Protein AF-A0A5K1A726-F1 (afdb_monomer_lite)

Organism: NCBI:txid210225

Sequence (145 aa):
EDSFLSSWQHMLVKHDLVQNEWLTDLFNEREKWALAYGRDKFCADIITTQRSESFISVLKRYLNSQLDLLRFLEHYERLVEDQRFAELDEDCKANEPSMLYTHLLREAAKVYTPNVFEIVRKEAMMVLDCDVDRLSEDGSITEYE

Secondary structure (DSSP, 8-state):
-HHHHHHHHHHHHHTT-TT-HHHHHHHHTHHHH-GGG-TTS--TT--HHHHHHHHHHHHHTT--TTS-HHHHHHHHHHHHHHHHHHHHHHHHHHT-HHHHHHHHHHHHHHHS-HHHHHHHHHHHHHHHT----EEEEETTEEEE-

Foldseek 3Di:
DVVVVVVLVVVCVVVVVVPPPVVVVVVVCCCVPPVVNCPVPDPVPPDVVVVVVVVVVVLVVLDDPPDDPVVSVVVVVVVVVVVVVVVVVVVCVVVPLVVVLVVVLVVCVVVDDPVVSVVSNVVSVVVVVDDWDFPDDDDPDTDTD

Radius of gyration: 26.57 Å; chains: 1; bounding box: 58×47×68 Å

Structure (mmCIF, N/CA/C/O backbone):
data_AF-A0A5K1A726-F1
#
_entry.id   AF-A0A5K1A726-F1
#
loop_
_atom_site.group_PDB
_atom_site.id
_atom_site.type_symbol
_atom_site.label_atom_id
_atom_site.label_alt_id
_atom_site.label_comp_id
_atom_site.label_asym_id
_atom_site.label_entity_id
_atom_site.label_seq_id
_atom_site.pdbx_PDB_ins_code
_atom_site.Cartn_x
_atom_site.Cartn_y
_atom_site.Cartn_z
_atom_site.occupancy
_atom_site.B_iso_or_equiv
_atom_site.auth_seq_id
_atom_site.auth_comp_id
_atom_site.auth_asym_id
_atom_site.auth_atom_id
_atom_site.pdbx_PDB_model_num
ATOM 1 N N . GLU A 1 1 ? -23.248 -10.376 -5.968 1.00 81.56 1 GLU A N 1
ATOM 2 C CA . GLU A 1 1 ? -23.864 -9.453 -4.995 1.00 81.56 1 GLU A CA 1
ATOM 3 C C . GLU A 1 1 ? -25.124 -10.039 -4.351 1.00 81.56 1 GLU A C 1
ATOM 5 O O . GLU A 1 1 ? -25.181 -10.143 -3.132 1.00 81.56 1 GLU A O 1
ATOM 10 N N . ASP A 1 2 ? -26.064 -10.553 -5.148 1.00 86.69 2 ASP A N 1
ATOM 11 C CA . ASP A 1 2 ? -27.369 -11.069 -4.683 1.00 86.69 2 ASP A CA 1
ATOM 12 C C . ASP A 1 2 ? -27.305 -12.147 -3.588 1.00 86.69 2 ASP A C 1
ATOM 14 O O . ASP A 1 2 ? -28.082 -12.131 -2.631 1.00 86.69 2 ASP A O 1
ATOM 18 N N . SER A 1 3 ? -26.347 -13.075 -3.688 1.00 90.19 3 SER A N 1
ATOM 19 C CA . SER A 1 3 ? -26.130 -14.112 -2.666 1.00 90.19 3 SER A CA 1
ATOM 20 C C . SER A 1 3 ? -25.692 -13.526 -1.315 1.00 90.19 3 SER A C 1
ATOM 22 O O . SER A 1 3 ? -26.127 -14.007 -0.265 1.00 90.19 3 SER A O 1
ATOM 24 N N . PHE A 1 4 ? -24.883 -12.459 -1.324 1.00 90.94 4 PHE A N 1
ATOM 25 C CA . PHE A 1 4 ? -24.490 -11.744 -0.108 1.00 90.94 4 PHE A CA 1
ATOM 26 C C . PHE A 1 4 ? -25.683 -11.004 0.500 1.00 90.94 4 PHE A C 1
ATOM 28 O O . PHE A 1 4 ? -25.936 -11.168 1.689 1.00 90.94 4 PHE A O 1
ATOM 35 N N . LEU A 1 5 ? -26.451 -10.267 -0.310 1.00 93.88 5 LEU A N 1
ATOM 36 C CA . LEU A 1 5 ? -27.646 -9.543 0.144 1.00 93.88 5 LEU A CA 1
ATOM 37 C C . LEU A 1 5 ? -28.666 -10.482 0.798 1.00 93.88 5 LEU A C 1
ATOM 39 O O . LEU A 1 5 ? -29.152 -10.217 1.896 1.00 93.88 5 LEU A O 1
ATOM 43 N N . SER A 1 6 ? -28.921 -11.624 0.160 1.00 93.62 6 SER A N 1
ATOM 44 C CA . SER A 1 6 ? -29.833 -12.646 0.679 1.00 93.62 6 SER A CA 1
ATOM 45 C C . SER A 1 6 ? -29.342 -13.232 2.009 1.00 93.62 6 SER A C 1
ATOM 47 O O . SER A 1 6 ? -30.123 -13.412 2.942 1.00 93.62 6 SER A O 1
ATOM 49 N N . SER A 1 7 ? -28.035 -13.492 2.121 1.00 93.69 7 SER A N 1
ATOM 50 C CA . SER A 1 7 ? -27.427 -14.034 3.345 1.00 93.69 7 SER A CA 1
ATOM 51 C C . SER A 1 7 ? -27.410 -13.011 4.486 1.00 93.69 7 SER A C 1
ATOM 53 O O . SER A 1 7 ? -27.660 -13.373 5.636 1.00 93.69 7 SER A O 1
ATOM 55 N N . TRP A 1 8 ? -27.158 -11.736 4.172 1.00 94.38 8 TRP A N 1
ATOM 56 C CA . TRP A 1 8 ? -27.204 -10.620 5.118 1.00 94.38 8 TRP A CA 1
ATOM 57 C C . TRP A 1 8 ? -28.611 -10.442 5.689 1.00 94.38 8 TRP A C 1
ATOM 59 O O . TRP A 1 8 ? -28.787 -10.444 6.906 1.00 94.38 8 TRP A O 1
ATOM 69 N N . GLN A 1 9 ? -29.627 -10.406 4.821 1.00 94.12 9 GLN A N 1
ATOM 70 C CA . GLN A 1 9 ? -31.023 -10.298 5.241 1.00 94.12 9 GLN A CA 1
ATOM 71 C C . GLN A 1 9 ? -31.446 -11.483 6.117 1.00 94.12 9 GLN A C 1
ATOM 73 O O . GLN A 1 9 ? -32.087 -11.301 7.152 1.00 94.12 9 GLN A O 1
ATOM 78 N N . HIS A 1 10 ? -31.057 -12.703 5.737 1.00 96.12 10 HIS A N 1
ATOM 79 C CA . HIS A 1 10 ? -31.340 -13.896 6.530 1.00 96.12 10 HIS A CA 1
ATOM 80 C C . HIS A 1 10 ? -30.685 -13.837 7.921 1.00 96.12 10 HIS A C 1
ATOM 82 O O . HIS A 1 10 ? -31.313 -14.211 8.909 1.00 96.12 10 HIS A O 1
ATOM 88 N N . MET A 1 11 ? -29.444 -13.348 8.019 1.00 96.38 11 MET A N 1
ATOM 89 C CA . MET A 1 11 ? -28.749 -13.151 9.296 1.00 96.38 11 MET A CA 1
ATOM 90 C C . MET A 1 11 ? -29.476 -12.135 10.187 1.00 96.38 11 MET A C 1
ATOM 92 O O . MET A 1 11 ? -29.703 -12.430 11.361 1.00 96.38 11 MET A O 1
ATOM 96 N N . LEU A 1 12 ? -29.920 -11.006 9.624 1.00 96.00 12 LEU A N 1
ATOM 97 C CA . LEU A 1 12 ? -30.668 -9.993 10.371 1.00 96.00 12 LEU A CA 1
ATOM 98 C C . LEU A 1 12 ? -31.978 -10.547 10.938 1.00 96.00 12 LEU A C 1
ATOM 100 O O . LEU A 1 12 ? -32.271 -10.342 12.112 1.00 96.00 12 LEU A O 1
ATOM 104 N N . VAL A 1 13 ? -32.745 -11.285 10.131 1.00 96.00 13 VAL A N 1
ATOM 105 C CA . VAL A 1 13 ? -34.022 -11.878 10.562 1.00 96.00 13 VAL A CA 1
ATOM 106 C C . VAL A 1 13 ? -33.804 -12.981 11.598 1.00 96.00 13 VAL A C 1
ATOM 108 O O . VAL A 1 13 ? -34.500 -13.023 12.607 1.00 96.00 13 VAL A O 1
ATOM 111 N N . LYS A 1 14 ? -32.821 -13.864 11.386 1.00 96.12 14 LYS A N 1
ATOM 112 C CA . LYS A 1 14 ? -32.537 -14.991 12.288 1.00 96.12 14 LYS A CA 1
ATOM 113 C C . LYS A 1 14 ? -32.177 -14.539 13.706 1.00 96.12 14 LYS A C 1
ATOM 115 O O . LYS A 1 14 ? -32.459 -15.260 14.660 1.00 96.12 14 LYS A O 1
ATOM 120 N N . HIS A 1 15 ? -31.522 -13.390 13.826 1.00 94.94 15 HIS A N 1
ATOM 121 C CA . HIS A 1 15 ? -31.026 -12.866 15.096 1.00 94.94 15 HIS A CA 1
ATOM 122 C C . HIS A 1 15 ? -31.827 -11.666 15.623 1.00 94.94 15 HIS A C 1
ATOM 124 O O . HIS A 1 15 ? -31.416 -11.079 16.618 1.00 94.94 15 HIS A O 1
ATOM 130 N N . ASP A 1 16 ? -32.951 -11.321 14.985 1.00 93.00 16 ASP A N 1
ATOM 131 C CA . ASP A 1 16 ? -33.795 -10.166 15.333 1.00 93.00 16 ASP A CA 1
ATOM 132 C C . ASP A 1 16 ? -33.024 -8.828 15.368 1.00 93.00 16 ASP A C 1
ATOM 134 O O . ASP A 1 16 ? -33.198 -7.971 16.228 1.00 93.00 16 ASP A O 1
ATOM 138 N N . LEU A 1 17 ? -32.115 -8.656 14.406 1.00 94.75 17 LEU A N 1
ATOM 139 C CA . LEU A 1 17 ? -31.205 -7.512 14.296 1.00 94.75 17 LEU A CA 1
ATOM 140 C C . LEU A 1 17 ? -31.673 -6.468 13.274 1.00 94.75 17 LEU A C 1
ATOM 142 O O . LEU A 1 17 ? -30.935 -5.542 12.951 1.00 94.75 17 LEU A O 1
ATOM 146 N N . VAL A 1 18 ? -32.890 -6.608 12.745 1.00 91.50 18 VAL A N 1
ATOM 147 C CA . VAL A 1 18 ? -33.410 -5.792 11.634 1.00 91.50 18 VAL A CA 1
ATOM 148 C C . VAL A 1 18 ? -33.431 -4.291 11.961 1.00 91.50 18 VAL A C 1
ATOM 150 O O . VAL A 1 18 ? -33.252 -3.477 11.063 1.00 91.50 18 VAL A O 1
ATOM 153 N N . GLN A 1 19 ? -33.615 -3.919 13.231 1.00 91.56 19 GLN A N 1
ATOM 154 C CA . GLN A 1 19 ? -33.637 -2.520 13.689 1.00 91.56 19 GLN A CA 1
ATOM 155 C C . GLN A 1 19 ? -32.323 -2.063 14.338 1.00 91.56 19 GLN A C 1
ATOM 157 O O . GLN A 1 19 ? -32.281 -1.037 15.014 1.00 91.56 19 GLN A O 1
ATOM 162 N N . ASN A 1 20 ? -31.241 -2.824 14.178 1.00 94.56 20 ASN A N 1
ATOM 163 C CA . ASN A 1 20 ? -29.953 -2.443 14.731 1.00 94.56 20 ASN A CA 1
ATOM 164 C C . ASN A 1 20 ? -29.328 -1.316 13.887 1.00 94.56 20 ASN A C 1
ATOM 166 O O . ASN A 1 20 ? -28.943 -1.519 12.732 1.00 94.56 20 ASN A O 1
ATOM 170 N N . GLU A 1 21 ? -29.229 -0.129 14.481 1.00 94.00 21 GLU A N 1
ATOM 171 C CA . GLU A 1 21 ? -28.691 1.075 13.836 1.00 94.00 21 GLU A CA 1
ATOM 172 C C . GLU A 1 21 ? -27.232 0.881 13.399 1.00 94.00 21 GLU A C 1
ATOM 174 O O . GLU A 1 21 ? -26.891 1.137 12.249 1.00 94.00 21 GLU A O 1
ATOM 179 N N . TRP A 1 22 ? -26.399 0.275 14.252 1.00 94.88 22 TRP A N 1
ATOM 180 C CA . TRP A 1 22 ? -24.994 0.003 13.934 1.00 94.88 22 TRP A CA 1
ATOM 181 C C . TRP A 1 22 ? -24.824 -0.929 12.724 1.00 94.88 22 TRP A C 1
ATOM 183 O O . TRP A 1 22 ? -23.974 -0.691 11.869 1.00 94.88 22 TRP A O 1
ATOM 193 N N . LEU A 1 23 ? -25.640 -1.982 12.613 1.00 93.00 23 LEU A N 1
ATOM 194 C CA . LEU A 1 23 ? -25.613 -2.878 11.450 1.00 93.00 23 LEU A CA 1
ATOM 195 C C . LEU A 1 23 ? -26.136 -2.202 10.185 1.00 93.00 23 LEU A C 1
ATOM 197 O O . LEU A 1 23 ? -25.682 -2.533 9.090 1.00 93.00 23 LEU A O 1
ATOM 201 N N . THR A 1 24 ? -27.064 -1.260 10.332 1.00 93.56 24 THR A N 1
ATOM 202 C CA . THR A 1 24 ? -27.562 -0.447 9.221 1.00 93.56 24 THR A CA 1
ATOM 203 C C . THR A 1 24 ? -26.451 0.460 8.693 1.00 93.56 24 THR A C 1
ATOM 205 O O . THR A 1 24 ? -26.171 0.444 7.494 1.00 93.56 24 THR A O 1
ATOM 208 N N . ASP A 1 25 ? -25.742 1.156 9.580 1.00 94.00 25 ASP A N 1
ATOM 209 C CA . ASP A 1 25 ? -24.593 1.994 9.223 1.00 94.00 25 ASP A CA 1
ATOM 210 C C . ASP A 1 25 ? -23.454 1.178 8.608 1.00 94.00 25 ASP A C 1
ATOM 212 O O . ASP A 1 25 ? -22.903 1.544 7.567 1.00 94.00 25 ASP A O 1
ATOM 216 N N . LEU A 1 26 ? -23.142 0.016 9.188 1.00 93.25 26 LEU A N 1
ATOM 217 C CA . LEU A 1 26 ? -22.146 -0.897 8.635 1.00 93.25 26 LEU A CA 1
ATOM 218 C C . LEU A 1 26 ? -22.527 -1.347 7.218 1.00 93.25 26 LEU A C 1
ATOM 220 O O . LEU A 1 26 ? -21.675 -1.411 6.331 1.00 93.25 26 LEU A O 1
ATOM 224 N N . PHE A 1 27 ? -23.805 -1.643 6.985 1.00 93.00 27 PHE A N 1
ATOM 225 C CA . PHE A 1 27 ? -24.300 -2.042 5.672 1.00 93.00 27 PHE A CA 1
ATOM 226 C C . PHE A 1 27 ? -24.292 -0.893 4.650 1.00 93.00 27 PHE A C 1
ATOM 228 O O . PHE A 1 27 ? -24.059 -1.132 3.460 1.00 93.00 27 PHE A O 1
ATOM 235 N N . ASN A 1 28 ? -24.489 0.355 5.079 1.00 93.44 28 ASN A N 1
ATOM 236 C CA . ASN A 1 28 ? -24.346 1.521 4.202 1.00 93.44 28 ASN A CA 1
ATOM 237 C C . ASN A 1 28 ? -22.927 1.612 3.620 1.00 93.44 28 ASN A C 1
ATOM 239 O O . ASN A 1 28 ? -22.761 1.946 2.451 1.00 93.44 28 ASN A O 1
ATOM 243 N N . GLU A 1 29 ? -21.924 1.195 4.392 1.00 91.81 29 GLU A N 1
ATOM 244 C CA . GLU A 1 29 ? -20.510 1.195 4.006 1.00 91.81 29 GLU A CA 1
ATOM 245 C C . GLU A 1 29 ? -20.029 -0.113 3.345 1.00 91.81 29 GLU A C 1
ATOM 247 O O . GLU A 1 29 ? -18.828 -0.325 3.161 1.00 91.81 29 GLU A O 1
ATOM 252 N N . ARG A 1 30 ? -20.947 -1.013 2.961 1.00 90.81 30 ARG A N 1
ATOM 253 C CA . ARG A 1 30 ? -20.631 -2.358 2.428 1.00 90.81 30 ARG A CA 1
ATOM 254 C C . ARG A 1 30 ? -19.677 -2.371 1.236 1.00 90.81 30 ARG A C 1
ATOM 256 O O . ARG A 1 30 ? -18.888 -3.301 1.121 1.00 90.81 30 ARG A O 1
ATOM 263 N N . GLU A 1 31 ? -19.678 -1.346 0.389 1.00 86.38 31 GLU A N 1
ATOM 264 C CA . GLU A 1 31 ? -18.754 -1.254 -0.752 1.00 86.38 31 GLU A CA 1
ATOM 265 C C . GLU A 1 31 ? -17.278 -1.147 -0.333 1.00 86.38 31 GLU A C 1
ATOM 267 O O . GLU A 1 31 ? -16.385 -1.492 -1.109 1.00 86.38 31 GLU A O 1
ATOM 272 N N . LYS A 1 32 ? -17.006 -0.681 0.895 1.00 83.25 32 LYS A N 1
ATOM 273 C CA . LYS A 1 32 ? -15.646 -0.523 1.424 1.00 83.25 32 LYS A CA 1
ATOM 274 C C . LYS A 1 32 ? -15.084 -1.810 2.029 1.00 83.25 32 LYS A C 1
ATOM 276 O O . LYS A 1 32 ? -13.869 -1.986 2.023 1.00 83.25 32 LYS A O 1
ATOM 281 N N . TRP A 1 33 ? -15.928 -2.698 2.560 1.00 83.44 33 TRP A N 1
ATOM 282 C CA . TRP A 1 33 ? -15.474 -3.856 3.349 1.00 83.44 33 TRP A CA 1
ATOM 283 C C . TRP A 1 33 ? -15.998 -5.214 2.866 1.00 83.44 33 TRP A C 1
ATOM 285 O O . TRP A 1 33 ? -15.361 -6.239 3.116 1.00 83.44 33 TRP A O 1
ATOM 295 N N . ALA A 1 34 ? -17.140 -5.268 2.178 1.00 85.88 34 ALA A N 1
ATOM 296 C CA . ALA A 1 34 ? -17.726 -6.530 1.754 1.00 85.88 34 ALA A CA 1
ATOM 297 C C . ALA A 1 34 ? -17.073 -7.019 0.455 1.00 85.88 34 ALA A C 1
ATOM 299 O O . ALA A 1 34 ? -17.230 -6.428 -0.612 1.00 85.88 34 ALA A O 1
ATOM 300 N N . LEU A 1 35 ? -16.417 -8.181 0.519 1.00 81.38 35 LEU A N 1
ATOM 301 C CA . LEU A 1 35 ? -15.762 -8.821 -0.633 1.00 81.38 35 LEU A CA 1
ATOM 302 C C . LEU A 1 35 ? -16.702 -9.040 -1.831 1.00 81.38 35 LEU A C 1
ATOM 304 O O . LEU A 1 35 ? -16.255 -9.077 -2.974 1.00 81.38 35 LEU A O 1
ATOM 308 N N . ALA A 1 36 ? -18.010 -9.170 -1.583 1.00 85.62 36 ALA A N 1
ATOM 309 C CA . ALA A 1 36 ? -19.021 -9.305 -2.629 1.00 85.62 36 ALA A CA 1
ATOM 310 C C . ALA A 1 36 ? -19.081 -8.100 -3.589 1.00 85.62 36 ALA A C 1
ATOM 312 O O . ALA A 1 36 ? -19.493 -8.301 -4.729 1.00 85.62 36 ALA A O 1
ATOM 313 N N . TYR A 1 37 ? -18.641 -6.917 -3.141 1.00 83.25 37 TYR A N 1
ATOM 314 C CA . TYR A 1 37 ? -18.595 -5.653 -3.892 1.00 83.25 37 TYR A CA 1
ATOM 315 C C . TYR A 1 37 ? -17.181 -5.305 -4.393 1.00 83.25 37 TYR A C 1
ATOM 317 O O . TYR A 1 37 ? -16.993 -4.350 -5.138 1.00 83.25 37 TYR A O 1
ATOM 325 N N . GLY A 1 38 ? -16.163 -6.074 -3.993 1.00 73.75 38 GLY A N 1
ATOM 326 C CA . GLY A 1 38 ? -14.770 -5.863 -4.397 1.00 73.75 38 GLY A CA 1
ATOM 327 C C . GLY A 1 38 ? -14.353 -6.622 -5.660 1.00 73.75 38 GLY A C 1
ATOM 328 O O . GLY A 1 38 ? -13.212 -6.486 -6.083 1.00 73.75 38 GLY A O 1
ATOM 329 N N . ARG A 1 39 ? -15.241 -7.431 -6.257 1.00 70.19 39 ARG A N 1
ATOM 330 C CA . ARG A 1 39 ? -14.902 -8.345 -7.369 1.00 70.19 39 ARG A CA 1
ATOM 331 C C . ARG A 1 39 ? -14.488 -7.638 -8.659 1.00 70.19 39 ARG A C 1
ATOM 333 O O . ARG A 1 39 ? -13.755 -8.223 -9.447 1.00 70.19 39 ARG A O 1
ATOM 340 N N . ASP A 1 40 ? -14.911 -6.391 -8.828 1.00 72.69 40 ASP A N 1
ATOM 341 C CA . ASP A 1 40 ? -14.606 -5.587 -10.013 1.00 72.69 40 ASP A CA 1
ATOM 342 C C . ASP A 1 40 ? -13.319 -4.764 -9.832 1.00 72.69 40 ASP A C 1
ATOM 344 O O . ASP A 1 40 ? -12.877 -4.066 -10.744 1.00 72.69 40 ASP A O 1
ATOM 348 N N . LYS A 1 41 ? -12.694 -4.841 -8.648 1.00 69.94 41 LYS A N 1
ATOM 349 C CA . LYS A 1 41 ? -11.432 -4.173 -8.335 1.00 69.94 41 LYS A CA 1
ATOM 350 C C . LYS A 1 41 ? -10.296 -5.185 -8.422 1.00 69.94 41 LYS A C 1
ATOM 352 O O . LYS A 1 41 ? -10.249 -6.163 -7.680 1.00 69.94 41 LYS A O 1
ATOM 357 N N . PHE A 1 42 ? -9.359 -4.940 -9.333 1.00 68.50 42 PHE A N 1
ATOM 358 C CA . PHE A 1 42 ? -8.136 -5.727 -9.420 1.00 68.50 42 PHE A CA 1
ATOM 359 C C . PHE A 1 42 ? -7.249 -5.428 -8.206 1.00 68.50 42 PHE A C 1
ATOM 361 O O . PHE A 1 42 ? -6.734 -4.321 -8.066 1.00 68.50 42 PHE A O 1
ATOM 368 N N . CYS A 1 43 ? -7.080 -6.415 -7.327 1.00 63.16 43 CYS A N 1
ATOM 369 C CA . CYS A 1 43 ? -6.233 -6.298 -6.139 1.00 63.16 43 CYS A CA 1
ATOM 370 C C . CYS A 1 43 ? -4.884 -7.021 -6.279 1.00 63.16 43 CYS A C 1
ATOM 372 O O . CYS A 1 43 ? -4.173 -7.094 -5.290 1.00 63.16 43 CYS A O 1
ATOM 374 N N . ALA A 1 44 ? -4.519 -7.549 -7.457 1.00 63.12 44 ALA A N 1
ATOM 375 C CA . ALA A 1 44 ? -3.242 -8.249 -7.688 1.00 63.12 44 ALA A CA 1
ATOM 376 C C . ALA A 1 44 ? -2.901 -9.309 -6.612 1.00 63.12 44 ALA A C 1
ATOM 378 O O . ALA A 1 44 ? -1.794 -9.323 -6.083 1.00 63.12 44 ALA A O 1
ATOM 379 N N . ASP A 1 45 ? -3.877 -10.140 -6.227 1.00 57.34 45 ASP A N 1
ATOM 380 C CA . ASP A 1 45 ? -3.775 -11.119 -5.127 1.00 57.34 45 ASP A CA 1
ATOM 381 C C . ASP A 1 45 ? -3.445 -10.533 -3.736 1.00 57.34 45 ASP A C 1
ATOM 383 O O . ASP A 1 45 ? -3.226 -11.271 -2.775 1.00 57.34 45 ASP A O 1
ATOM 387 N N . ILE A 1 46 ? -3.499 -9.208 -3.570 1.00 59.56 46 ILE A N 1
ATOM 388 C CA . ILE A 1 46 ? -3.426 -8.535 -2.274 1.00 59.56 46 ILE A CA 1
ATOM 389 C C . ILE A 1 46 ? -4.771 -8.721 -1.578 1.00 59.56 46 ILE A C 1
ATOM 391 O O . ILE A 1 46 ? -5.707 -7.930 -1.716 1.00 59.56 46 ILE A O 1
ATOM 395 N N . ILE A 1 47 ? -4.873 -9.795 -0.803 1.00 61.00 47 ILE A N 1
ATOM 396 C CA . ILE A 1 47 ? -5.992 -9.993 0.111 1.00 61.00 47 ILE A CA 1
ATOM 397 C C . ILE A 1 47 ? -5.856 -8.931 1.210 1.00 61.00 47 ILE A C 1
ATOM 399 O O . ILE A 1 47 ? -4.787 -8.765 1.803 1.00 61.00 47 ILE A O 1
ATOM 403 N N . THR A 1 48 ? -6.931 -8.195 1.496 1.00 59.25 48 THR A N 1
ATOM 404 C CA . THR A 1 48 ? -6.957 -7.128 2.516 1.00 59.25 48 THR A CA 1
ATOM 405 C C . THR A 1 48 ? -6.403 -7.586 3.870 1.00 59.25 48 THR A C 1
ATOM 407 O O . THR A 1 48 ? -5.745 -6.806 4.562 1.00 59.25 48 THR A O 1
ATOM 410 N N . THR A 1 49 ? -6.580 -8.866 4.214 1.00 60.41 49 THR A N 1
ATOM 411 C CA . THR A 1 49 ? -6.014 -9.472 5.423 1.00 60.41 49 THR A CA 1
ATOM 412 C C . THR A 1 49 ? -4.495 -9.584 5.378 1.00 60.41 49 THR A C 1
ATOM 414 O O . THR A 1 49 ? -3.871 -9.204 6.358 1.00 60.41 49 THR A O 1
ATOM 417 N N . GLN A 1 50 ? -3.871 -9.975 4.263 1.00 61.12 50 GLN A N 1
ATOM 418 C CA . GLN A 1 50 ? -2.410 -10.109 4.163 1.00 61.12 50 GLN A CA 1
ATOM 419 C C . GLN A 1 50 ? -1.691 -8.769 4.370 1.00 61.12 50 GLN A C 1
ATOM 421 O O . GLN A 1 50 ? -0.657 -8.709 5.035 1.00 6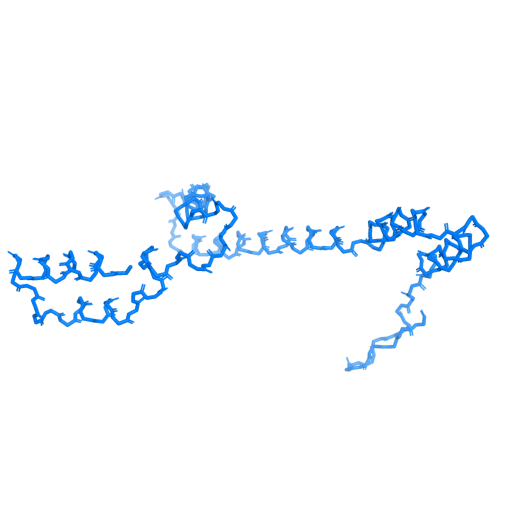1.12 50 GLN A O 1
ATOM 426 N N . ARG A 1 51 ? -2.266 -7.670 3.862 1.00 62.97 51 ARG A N 1
ATOM 427 C CA . ARG A 1 51 ? -1.734 -6.318 4.094 1.00 62.97 51 ARG A CA 1
ATOM 428 C C . ARG A 1 51 ? -1.825 -5.936 5.575 1.00 62.97 51 ARG A C 1
ATOM 430 O O . ARG A 1 51 ? -0.851 -5.442 6.139 1.00 62.97 51 ARG A O 1
ATOM 437 N N . SER A 1 52 ? -2.961 -6.222 6.216 1.00 64.62 52 SER A N 1
ATOM 438 C CA . SER A 1 52 ? -3.133 -5.984 7.654 1.00 64.62 52 SER A CA 1
ATOM 439 C C . SER A 1 52 ? -2.276 -6.915 8.518 1.00 64.62 52 SER A C 1
ATOM 441 O O . SER A 1 52 ? -1.740 -6.471 9.520 1.00 64.62 52 SER A O 1
ATOM 443 N N . GLU A 1 53 ? -2.068 -8.170 8.124 1.00 70.38 53 GLU A N 1
ATOM 444 C CA . GLU A 1 53 ? -1.247 -9.152 8.837 1.00 70.38 53 GLU A CA 1
ATOM 445 C C . GLU A 1 53 ? 0.236 -8.811 8.746 1.00 70.38 53 GLU A C 1
ATOM 447 O O . GLU A 1 53 ? 0.929 -8.859 9.760 1.00 70.38 53 GLU A O 1
ATOM 452 N N . SER A 1 54 ? 0.709 -8.400 7.565 1.00 73.06 54 SER A N 1
ATOM 453 C CA . SER A 1 54 ? 2.048 -7.836 7.376 1.00 73.06 54 SER A CA 1
ATOM 454 C C . SER A 1 54 ? 2.248 -6.635 8.296 1.00 73.06 54 SER A C 1
ATOM 456 O O . SER A 1 54 ? 3.169 -6.626 9.115 1.00 73.06 54 SER A O 1
ATOM 458 N N . PHE A 1 55 ? 1.328 -5.671 8.253 1.00 71.50 55 PHE A N 1
ATOM 459 C CA . PHE A 1 55 ? 1.403 -4.476 9.084 1.00 71.50 55 PHE A CA 1
ATOM 460 C C . PHE A 1 55 ? 1.359 -4.803 10.581 1.00 71.50 55 PHE A C 1
ATOM 462 O O . PHE A 1 55 ? 2.190 -4.325 11.342 1.00 71.50 55 PHE A O 1
ATOM 469 N N . ILE A 1 56 ? 0.454 -5.683 11.010 1.00 74.19 56 ILE A N 1
ATOM 470 C CA . ILE A 1 56 ? 0.365 -6.170 12.390 1.00 74.19 56 ILE A CA 1
ATOM 471 C C . ILE A 1 56 ? 1.651 -6.905 12.789 1.00 74.19 56 ILE A C 1
ATOM 473 O O . ILE A 1 56 ? 2.087 -6.781 13.931 1.00 74.19 56 ILE A O 1
ATOM 477 N N . SER A 1 57 ? 2.282 -7.664 11.890 1.00 79.69 57 SER A N 1
ATOM 478 C CA . SER A 1 57 ? 3.548 -8.352 12.171 1.00 79.69 57 SER A CA 1
ATOM 479 C C . SER A 1 57 ? 4.695 -7.365 12.390 1.00 79.69 57 SER A C 1
ATOM 481 O O . SER A 1 57 ? 5.483 -7.538 13.319 1.00 79.69 57 SER A O 1
ATOM 483 N N . VAL A 1 58 ? 4.733 -6.291 11.597 1.00 76.69 58 VAL A N 1
ATOM 484 C CA . VAL A 1 58 ? 5.672 -5.183 11.7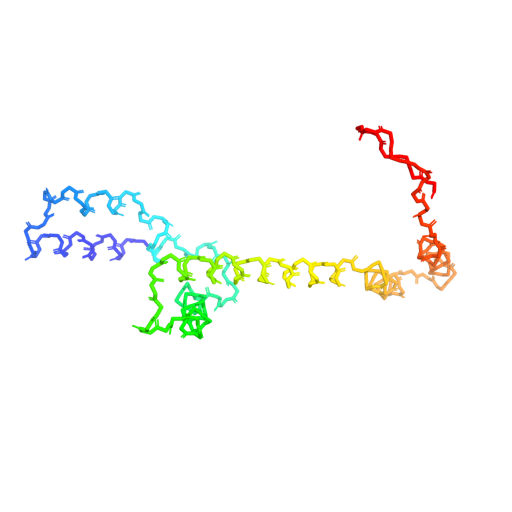51 1.00 76.69 58 VAL A CA 1
ATOM 485 C C . VAL A 1 58 ? 5.397 -4.464 13.066 1.00 76.69 58 VAL A C 1
ATOM 487 O O . VAL A 1 58 ? 6.293 -4.380 13.897 1.00 76.69 58 VAL A O 1
ATOM 490 N N . LEU A 1 59 ? 4.149 -4.069 13.321 1.00 75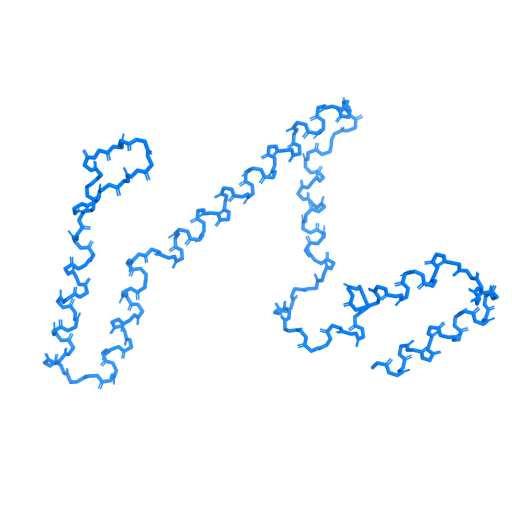.81 59 LEU A N 1
ATOM 491 C CA . LEU A 1 59 ? 3.713 -3.391 14.542 1.00 75.81 59 LEU A CA 1
ATOM 492 C C . LEU A 1 59 ? 4.060 -4.193 15.806 1.00 75.81 59 LEU A C 1
ATOM 494 O O . LEU A 1 59 ? 4.554 -3.636 16.782 1.00 75.81 59 LEU A O 1
ATOM 498 N N . LYS A 1 60 ? 3.886 -5.521 15.782 1.00 77.88 60 LYS A N 1
ATOM 499 C CA . LYS A 1 60 ? 4.260 -6.423 16.886 1.00 77.88 60 LYS A CA 1
ATOM 500 C C . LYS A 1 60 ? 5.739 -6.352 17.269 1.00 77.88 60 LYS A C 1
ATOM 502 O O . LYS A 1 60 ? 6.050 -6.627 18.421 1.00 77.88 60 LYS A O 1
ATOM 507 N N . ARG A 1 61 ? 6.644 -5.967 16.362 1.00 74.31 61 ARG A N 1
ATOM 508 C CA . ARG A 1 61 ? 8.071 -5.762 16.688 1.00 74.31 61 ARG A CA 1
ATOM 509 C C . ARG A 1 61 ? 8.305 -4.526 17.563 1.00 74.31 61 ARG A C 1
ATOM 511 O O . ARG A 1 61 ? 9.336 -4.448 18.221 1.00 74.31 61 ARG A O 1
ATOM 518 N N . TYR A 1 62 ? 7.354 -3.594 17.571 1.00 67.50 62 TYR A N 1
ATOM 519 C CA . TYR A 1 62 ? 7.408 -2.329 18.309 1.00 67.50 62 TYR A CA 1
ATOM 520 C C . TYR A 1 62 ? 6.454 -2.318 19.513 1.00 67.50 62 TYR A C 1
ATOM 522 O O . TYR A 1 62 ? 6.585 -1.482 20.404 1.00 67.50 62 TYR A O 1
ATOM 530 N N . LEU A 1 63 ? 5.524 -3.276 19.584 1.00 71.00 63 LEU A N 1
ATOM 531 C CA . LEU A 1 63 ? 4.701 -3.525 20.762 1.00 71.00 63 LEU A CA 1
ATOM 532 C C . LEU A 1 63 ? 5.538 -4.211 21.849 1.00 71.00 63 LEU A C 1
ATOM 534 O O . LEU A 1 63 ? 5.817 -5.405 21.783 1.00 71.00 63 LEU A O 1
ATOM 538 N N . ASN A 1 64 ? 5.900 -3.461 22.886 1.00 70.06 64 ASN A N 1
ATOM 539 C CA . ASN A 1 64 ? 6.472 -4.005 24.113 1.00 70.06 64 ASN A CA 1
ATOM 540 C C . ASN A 1 64 ? 5.499 -3.735 25.264 1.00 70.06 64 ASN A C 1
ATOM 542 O O . ASN A 1 64 ? 5.089 -2.600 25.484 1.00 70.06 64 ASN A O 1
ATOM 546 N N . SER A 1 65 ? 5.147 -4.778 26.019 1.00 66.75 65 SER A N 1
ATOM 547 C CA . SER A 1 65 ? 4.215 -4.701 27.151 1.00 66.75 65 SER A CA 1
ATOM 548 C C . SER A 1 65 ? 4.707 -3.830 28.315 1.00 66.75 65 SER A C 1
ATOM 550 O O . SER A 1 65 ? 3.954 -3.596 29.253 1.00 66.75 65 SER A O 1
ATOM 552 N N . GLN A 1 66 ? 5.969 -3.391 28.288 1.00 68.44 66 GLN A N 1
ATOM 553 C CA . GLN A 1 66 ? 6.552 -2.456 29.253 1.00 68.44 66 GLN A CA 1
ATOM 554 C C . GLN A 1 66 ? 6.614 -1.003 28.751 1.00 68.44 66 GLN A C 1
ATOM 556 O O . GLN A 1 66 ? 7.083 -0.134 29.486 1.00 68.44 66 GLN A O 1
ATOM 561 N N . LEU A 1 67 ? 6.187 -0.720 27.514 1.00 66.88 67 LEU A N 1
ATOM 562 C CA . LEU A 1 67 ? 6.129 0.647 26.996 1.00 66.88 67 LEU A CA 1
ATOM 563 C C . LEU A 1 67 ? 4.839 1.330 27.452 1.00 66.88 67 LEU A C 1
ATOM 565 O O . LEU A 1 67 ? 3.744 0.803 27.272 1.00 66.88 67 LEU A O 1
ATOM 569 N N . ASP A 1 68 ? 4.991 2.527 28.013 1.00 79.12 68 ASP A N 1
ATOM 570 C CA . ASP A 1 68 ? 3.879 3.452 28.210 1.00 79.12 68 ASP A CA 1
ATOM 571 C C . ASP A 1 68 ? 3.293 3.870 26.848 1.00 79.12 68 ASP A C 1
ATOM 573 O O . ASP A 1 68 ? 4.015 3.935 25.847 1.00 79.12 68 ASP A O 1
ATOM 577 N N . LEU A 1 69 ? 1.993 4.167 26.805 1.00 81.12 69 LEU A N 1
ATOM 578 C CA . LEU A 1 69 ? 1.251 4.467 25.575 1.00 81.12 69 LEU A CA 1
ATOM 579 C C . LEU A 1 69 ? 1.892 5.616 24.782 1.00 81.12 69 LEU A C 1
ATOM 581 O O . LEU A 1 69 ? 1.956 5.566 23.557 1.00 81.12 69 LEU A O 1
ATOM 585 N N . LEU A 1 70 ? 2.415 6.619 25.489 1.00 82.94 70 LEU A N 1
ATOM 586 C CA . LEU A 1 70 ? 3.145 7.745 24.904 1.00 82.94 70 LEU A CA 1
ATOM 587 C C . LEU A 1 70 ? 4.374 7.289 24.107 1.00 82.94 70 LEU A C 1
ATOM 589 O O . LEU A 1 70 ? 4.538 7.671 22.954 1.00 82.94 70 LEU A O 1
ATOM 593 N N . ARG A 1 71 ? 5.190 6.399 24.680 1.00 80.44 71 ARG A N 1
ATOM 594 C CA . ARG A 1 71 ? 6.375 5.865 23.993 1.00 80.44 71 ARG A CA 1
ATOM 595 C C . ARG A 1 71 ? 6.001 4.968 22.821 1.00 80.44 71 ARG A C 1
ATOM 597 O O . ARG A 1 71 ? 6.711 4.929 21.823 1.00 80.44 71 ARG A O 1
ATOM 604 N N . PHE A 1 72 ? 4.890 4.238 22.930 1.00 82.19 72 PHE A N 1
ATOM 605 C CA . PHE A 1 72 ? 4.363 3.479 21.799 1.00 82.19 72 PHE A CA 1
ATOM 606 C C . PHE A 1 72 ? 4.022 4.397 20.618 1.00 82.19 72 PHE A C 1
ATOM 608 O O . PHE A 1 72 ? 4.393 4.073 19.493 1.00 82.19 72 PHE A O 1
ATOM 615 N N . LEU A 1 73 ? 3.366 5.536 20.864 1.00 84.56 73 LEU A N 1
ATOM 616 C CA . LEU A 1 73 ? 3.024 6.491 19.806 1.00 84.56 73 LEU A CA 1
ATOM 617 C C . LEU A 1 73 ? 4.273 7.079 19.138 1.00 84.56 73 LEU A C 1
ATOM 619 O O . LEU A 1 73 ? 4.340 7.087 17.914 1.00 84.56 73 LEU A O 1
ATOM 623 N N . GLU A 1 74 ? 5.294 7.457 19.910 1.00 85.00 74 GLU A N 1
ATOM 624 C CA . GLU A 1 74 ? 6.578 7.927 19.361 1.00 85.00 74 GLU A CA 1
ATOM 625 C C . GLU A 1 74 ? 7.243 6.866 18.461 1.00 85.00 74 GLU A C 1
ATOM 627 O O . GLU A 1 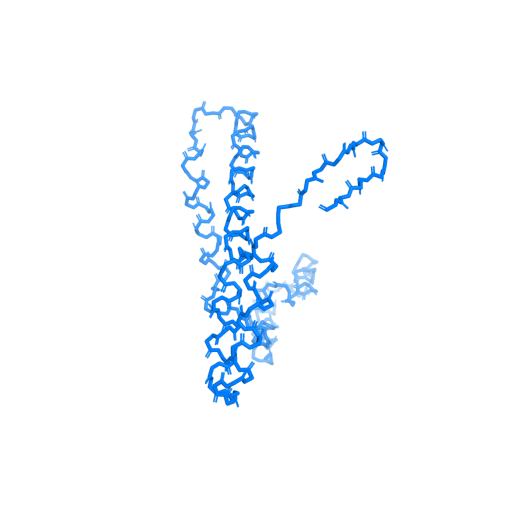74 ? 7.725 7.160 17.366 1.00 85.00 74 GLU A O 1
ATOM 632 N N . HIS A 1 75 ? 7.245 5.600 18.891 1.00 82.00 75 HIS A N 1
ATOM 633 C CA . HIS A 1 75 ? 7.775 4.497 18.085 1.00 82.00 75 HIS A CA 1
ATOM 634 C C . HIS A 1 75 ? 6.933 4.208 16.840 1.00 82.00 75 HIS A C 1
ATOM 636 O O . HIS A 1 75 ? 7.483 3.842 15.801 1.00 82.00 75 HIS A O 1
ATOM 642 N N . TYR A 1 76 ? 5.615 4.362 16.941 1.00 83.19 76 TYR A N 1
ATOM 643 C CA . TYR A 1 76 ? 4.695 4.192 15.828 1.00 83.19 76 TYR A CA 1
ATOM 644 C C . TYR A 1 76 ? 4.884 5.276 14.764 1.00 83.19 76 TYR A C 1
ATOM 646 O O . TYR A 1 76 ? 4.946 4.958 13.581 1.00 83.19 76 TYR A O 1
ATOM 654 N N . GLU A 1 77 ? 5.018 6.542 15.160 1.00 87.25 77 GLU A N 1
ATOM 655 C CA . GLU A 1 77 ? 5.280 7.636 14.219 1.00 87.25 77 GLU A CA 1
ATOM 656 C C . GLU A 1 77 ? 6.586 7.408 13.458 1.00 87.25 77 GLU A C 1
ATOM 658 O O . GLU A 1 77 ? 6.602 7.484 12.229 1.00 87.25 77 GLU A O 1
ATOM 663 N N . ARG A 1 78 ? 7.647 7.007 14.167 1.00 86.12 78 ARG A N 1
ATOM 664 C CA . ARG A 1 78 ? 8.926 6.657 13.542 1.00 86.12 78 ARG A CA 1
ATOM 665 C C . ARG A 1 78 ? 8.808 5.482 12.569 1.00 86.12 78 ARG A C 1
ATOM 667 O O . ARG A 1 78 ? 9.391 5.527 11.495 1.00 86.12 78 ARG A O 1
ATOM 674 N N . LEU A 1 79 ? 8.041 4.445 12.912 1.00 84.56 79 LEU A N 1
ATOM 675 C CA . LEU A 1 79 ? 7.769 3.328 12.000 1.00 84.56 79 LEU A CA 1
ATOM 676 C C . LEU A 1 79 ? 7.125 3.818 10.697 1.00 84.56 79 LEU A C 1
ATOM 678 O O . LEU A 1 79 ? 7.514 3.397 9.609 1.00 84.56 79 LEU A O 1
ATOM 682 N N . VAL A 1 80 ? 6.109 4.674 10.815 1.00 86.25 80 VAL A N 1
ATOM 683 C CA . VAL A 1 80 ? 5.400 5.223 9.656 1.00 86.25 80 VAL A CA 1
ATOM 684 C C . VAL A 1 80 ? 6.350 6.050 8.792 1.00 86.25 80 VAL A C 1
ATOM 686 O O . VAL A 1 80 ? 6.291 5.952 7.569 1.00 86.25 80 VAL A O 1
ATOM 689 N N . GLU A 1 81 ? 7.232 6.833 9.408 1.00 89.25 81 GLU A N 1
ATOM 690 C CA . GLU A 1 81 ? 8.260 7.599 8.703 1.00 89.25 81 GLU A CA 1
ATOM 691 C C . GLU A 1 81 ? 9.259 6.689 7.974 1.00 89.25 81 GLU A C 1
ATOM 693 O O . GLU A 1 81 ? 9.454 6.856 6.771 1.00 89.25 81 GLU A O 1
ATOM 698 N N . ASP A 1 82 ? 9.802 5.674 8.653 1.00 86.31 82 ASP A N 1
ATOM 699 C CA . ASP A 1 82 ? 10.709 4.686 8.056 1.00 86.31 82 ASP A CA 1
ATOM 700 C C . ASP A 1 82 ? 10.051 3.986 6.851 1.00 86.31 82 ASP A C 1
ATOM 702 O O . ASP A 1 82 ? 10.682 3.783 5.812 1.00 86.31 82 ASP A O 1
ATOM 706 N N . GLN A 1 83 ? 8.764 3.640 6.961 1.00 84.56 83 GLN A N 1
ATOM 707 C CA . GLN A 1 83 ? 8.024 2.980 5.887 1.00 84.56 83 GLN A CA 1
ATOM 708 C C . GLN A 1 83 ? 7.772 3.908 4.692 1.00 84.56 83 GLN A C 1
ATOM 710 O O . GLN A 1 83 ? 7.927 3.477 3.553 1.00 84.56 83 GLN A O 1
ATOM 715 N N . ARG A 1 84 ? 7.433 5.180 4.938 1.00 88.94 84 ARG A N 1
ATOM 716 C CA . ARG A 1 84 ? 7.296 6.195 3.880 1.00 88.94 84 ARG A CA 1
ATOM 717 C C . ARG A 1 84 ? 8.620 6.464 3.179 1.00 88.94 84 ARG A C 1
ATOM 719 O O . ARG A 1 84 ? 8.640 6.629 1.966 1.00 88.94 84 ARG A O 1
ATOM 726 N N . PHE A 1 85 ? 9.716 6.509 3.931 1.00 90.31 85 PHE A N 1
ATOM 727 C CA . PHE A 1 85 ? 11.045 6.690 3.361 1.00 90.31 85 PHE A CA 1
ATOM 728 C C . PHE A 1 85 ? 11.439 5.503 2.476 1.00 90.31 85 PHE A C 1
ATOM 730 O O . PHE A 1 85 ? 11.937 5.708 1.375 1.00 90.31 85 PHE A O 1
ATOM 737 N N . ALA A 1 86 ? 11.176 4.271 2.923 1.00 87.44 86 ALA A N 1
ATOM 738 C CA . ALA A 1 86 ? 11.422 3.074 2.122 1.00 87.44 86 ALA A CA 1
ATOM 739 C C . ALA A 1 86 ? 10.589 3.053 0.826 1.00 87.44 86 ALA A C 1
ATOM 741 O O . ALA A 1 86 ? 11.125 2.734 -0.228 1.00 87.44 86 ALA A O 1
ATOM 742 N N . GLU A 1 87 ? 9.309 3.435 0.890 1.00 86.50 87 GLU A N 1
ATOM 743 C CA . GLU A 1 87 ? 8.444 3.570 -0.293 1.00 86.50 87 GLU A CA 1
ATOM 744 C C . GLU A 1 87 ? 8.983 4.634 -1.263 1.00 86.50 87 GLU A C 1
ATOM 746 O O . GLU A 1 87 ? 9.108 4.371 -2.454 1.00 86.50 87 GLU A O 1
ATOM 751 N N . LEU A 1 88 ? 9.399 5.797 -0.751 1.00 88.38 88 LEU A N 1
ATOM 752 C CA . LEU A 1 88 ? 9.992 6.864 -1.562 1.00 88.38 88 LEU A CA 1
ATOM 753 C C . LEU A 1 88 ? 11.303 6.431 -2.242 1.00 88.38 88 LEU A C 1
ATOM 755 O O . LEU A 1 88 ? 11.551 6.784 -3.393 1.00 88.38 88 LEU A O 1
ATOM 759 N N . ASP A 1 89 ? 12.152 5.686 -1.534 1.00 87.19 89 ASP A N 1
ATOM 760 C CA . ASP A 1 89 ? 13.399 5.137 -2.073 1.00 87.19 89 ASP A CA 1
ATOM 761 C C . ASP A 1 89 ? 13.130 4.108 -3.184 1.00 87.19 89 ASP A C 1
ATOM 763 O O . ASP A 1 89 ? 13.795 4.127 -4.222 1.00 87.19 89 ASP A O 1
ATOM 767 N N . GLU A 1 90 ? 12.124 3.245 -3.015 1.00 85.00 90 GLU A N 1
ATOM 768 C CA . GLU A 1 90 ? 11.682 2.317 -4.062 1.00 85.00 90 GLU A CA 1
ATOM 769 C C . GLU A 1 90 ? 11.090 3.045 -5.278 1.00 85.00 90 GLU A C 1
ATOM 771 O O . GLU A 1 90 ? 11.456 2.717 -6.408 1.00 85.00 90 GLU A O 1
ATOM 776 N N . ASP A 1 91 ? 10.259 4.068 -5.073 1.00 82.94 91 ASP A N 1
ATOM 777 C CA . ASP A 1 91 ? 9.702 4.895 -6.150 1.00 82.94 91 ASP A CA 1
ATOM 778 C C . ASP A 1 91 ? 10.799 5.634 -6.926 1.00 82.94 91 ASP A C 1
ATOM 780 O O . ASP A 1 91 ? 10.772 5.692 -8.158 1.00 82.94 91 ASP A O 1
ATOM 784 N N . CYS A 1 92 ? 11.797 6.169 -6.217 1.00 81.31 92 CYS A N 1
ATOM 785 C CA . CYS A 1 92 ? 12.952 6.824 -6.824 1.00 81.31 92 CYS A CA 1
ATOM 786 C C . CYS A 1 92 ? 13.737 5.850 -7.715 1.00 81.31 92 CYS A C 1
ATOM 788 O O . CYS A 1 92 ? 14.058 6.178 -8.855 1.00 81.31 92 CYS A O 1
ATOM 790 N N . LYS A 1 93 ? 13.981 4.624 -7.235 1.00 77.38 93 LYS A N 1
ATOM 791 C CA . LYS A 1 93 ? 14.642 3.563 -8.013 1.00 77.38 93 LYS A CA 1
ATOM 792 C C . LYS A 1 93 ? 13.815 3.126 -9.218 1.00 77.38 93 LYS A C 1
ATOM 794 O O . LYS A 1 93 ? 14.363 2.917 -10.295 1.00 77.38 93 LYS A O 1
ATOM 799 N N . ALA A 1 94 ? 12.501 2.985 -9.061 1.00 74.38 94 ALA A N 1
ATOM 800 C CA . ALA A 1 94 ? 11.612 2.594 -10.151 1.00 74.38 94 ALA A CA 1
ATOM 801 C C . ALA A 1 94 ? 11.543 3.663 -11.254 1.00 74.38 94 ALA A C 1
ATOM 803 O O . ALA A 1 94 ? 11.485 3.331 -12.439 1.00 74.38 94 ALA A O 1
ATOM 804 N N . ASN A 1 95 ? 11.596 4.938 -10.864 1.00 68.69 95 ASN A N 1
ATOM 805 C CA . ASN A 1 95 ? 11.630 6.080 -11.772 1.00 68.69 95 ASN A CA 1
ATOM 806 C C . ASN A 1 95 ? 13.052 6.526 -12.129 1.00 68.69 95 ASN A C 1
ATOM 808 O O . ASN A 1 95 ? 13.217 7.595 -12.721 1.00 68.69 95 ASN A O 1
ATOM 812 N N . GLU A 1 96 ? 14.075 5.725 -11.809 1.00 70.62 96 GLU A N 1
ATOM 813 C CA . GLU A 1 96 ? 15.447 6.047 -12.168 1.00 70.62 96 GLU A CA 1
ATOM 814 C C . GLU A 1 96 ? 15.519 6.205 -13.697 1.00 70.62 96 GLU A C 1
ATOM 816 O O . GLU A 1 96 ? 15.159 5.270 -14.430 1.00 70.62 96 GLU A O 1
ATOM 821 N N . PRO A 1 97 ? 15.988 7.361 -14.210 1.00 67.81 97 PRO A N 1
ATOM 822 C CA . PRO A 1 97 ? 16.048 7.626 -15.643 1.00 67.81 97 PRO A CA 1
ATOM 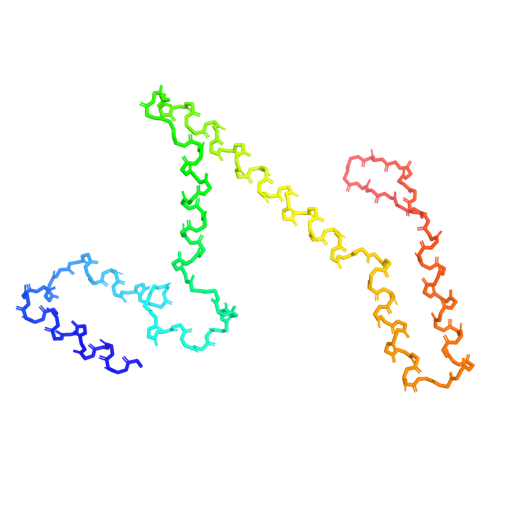823 C C . PRO A 1 97 ? 16.717 6.474 -16.402 1.00 67.81 97 PRO A C 1
ATOM 825 O O . PRO A 1 97 ? 16.219 6.022 -17.432 1.00 67.81 97 PRO A O 1
ATOM 828 N N . SER A 1 98 ? 17.788 5.913 -15.835 1.00 68.31 98 SER A N 1
ATOM 829 C CA . SER A 1 98 ? 18.510 4.761 -16.377 1.00 68.31 98 SER A CA 1
ATOM 830 C C . SER A 1 98 ? 17.602 3.545 -16.636 1.00 68.31 98 SER A C 1
ATOM 832 O O . SER A 1 98 ? 17.618 2.974 -17.732 1.00 68.31 98 SER A O 1
ATOM 834 N N . MET A 1 99 ? 16.731 3.170 -15.690 1.00 66.56 99 MET A N 1
ATOM 835 C CA . MET A 1 99 ? 15.783 2.066 -15.887 1.00 66.56 99 MET A CA 1
ATOM 836 C C . MET A 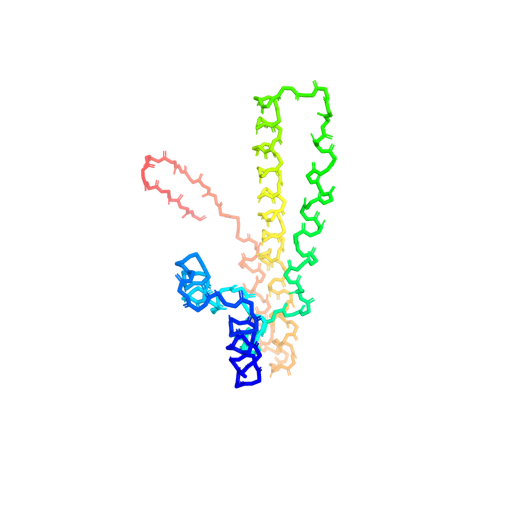1 99 ? 14.755 2.387 -16.979 1.00 66.56 99 MET A C 1
ATOM 838 O O . MET A 1 99 ? 14.552 1.579 -17.887 1.00 66.56 99 MET A O 1
ATOM 842 N N . LEU A 1 100 ? 14.161 3.581 -16.972 1.00 70.62 100 LEU A N 1
ATOM 843 C CA . LEU A 1 100 ? 13.168 3.979 -17.978 1.00 70.62 100 LEU A CA 1
ATOM 844 C C . LEU A 1 100 ? 13.752 3.989 -19.400 1.00 70.62 100 LEU A C 1
ATOM 846 O O . LEU A 1 100 ? 13.159 3.427 -20.328 1.00 70.62 100 LEU A O 1
ATOM 850 N N . TYR A 1 101 ? 14.949 4.554 -19.573 1.00 78.69 101 TYR A N 1
ATOM 851 C CA . TYR A 1 101 ? 15.621 4.614 -20.869 1.00 78.69 101 TYR A CA 1
ATOM 852 C C . TYR A 1 101 ? 16.085 3.237 -21.352 1.00 78.69 101 TYR A C 1
ATOM 854 O O . TYR A 1 101 ? 15.978 2.951 -22.544 1.00 78.69 101 TYR A O 1
ATOM 862 N N . THR A 1 102 ? 16.526 2.333 -20.471 1.00 79.19 102 THR A N 1
ATOM 863 C CA . THR A 1 102 ? 16.876 0.962 -20.893 1.00 79.19 102 THR A CA 1
ATOM 864 C C . THR A 1 102 ? 15.666 0.187 -21.420 1.00 79.19 102 THR A C 1
ATOM 866 O O . THR A 1 102 ? 15.781 -0.517 -22.430 1.00 79.19 102 THR A O 1
ATOM 869 N N . HIS A 1 103 ? 14.494 0.341 -20.796 1.00 81.31 103 HIS A N 1
ATOM 870 C CA . HIS A 1 103 ? 13.246 -0.244 -21.284 1.00 81.31 103 HIS A CA 1
ATOM 871 C C . HIS A 1 103 ? 12.800 0.382 -22.612 1.00 81.31 103 HIS A C 1
ATOM 873 O O . HIS A 1 103 ? 12.505 -0.348 -23.561 1.00 81.31 103 HIS A O 1
ATOM 879 N N . LEU A 1 104 ? 12.826 1.713 -22.712 1.00 84.94 104 LEU A N 1
ATOM 880 C CA . LEU A 1 104 ? 12.493 2.440 -23.937 1.00 84.94 104 LEU A CA 1
ATOM 881 C C . LEU A 1 104 ? 13.388 2.016 -25.109 1.00 84.94 104 LEU A C 1
ATOM 883 O O . LEU A 1 104 ? 12.888 1.688 -26.184 1.00 84.94 104 LEU A O 1
ATOM 887 N N . LEU A 1 105 ? 14.708 1.973 -24.903 1.00 88.12 105 LEU A N 1
ATOM 888 C CA . LEU A 1 105 ? 15.673 1.593 -25.935 1.00 88.12 105 LEU A CA 1
ATOM 889 C C . LEU A 1 105 ? 15.508 0.131 -26.359 1.00 88.12 105 LEU A C 1
ATOM 891 O O . LEU A 1 105 ? 15.624 -0.184 -27.544 1.00 88.12 105 LEU A O 1
ATOM 895 N N . ARG A 1 106 ? 15.172 -0.767 -25.427 1.00 90.12 106 ARG A N 1
ATOM 896 C CA . ARG A 1 106 ? 14.875 -2.168 -25.751 1.00 90.12 106 ARG A CA 1
ATOM 897 C C . ARG A 1 106 ? 13.674 -2.300 -26.686 1.00 90.12 106 ARG A C 1
ATOM 899 O O . ARG A 1 106 ? 13.732 -3.101 -27.617 1.00 90.12 106 ARG A O 1
ATOM 906 N N . GLU A 1 107 ? 12.601 -1.548 -26.453 1.00 91.12 107 GLU A N 1
ATOM 907 C CA . GLU A 1 107 ? 11.426 -1.572 -27.333 1.00 91.12 107 GLU A CA 1
ATOM 908 C C . GLU A 1 107 ? 11.691 -0.846 -28.658 1.00 91.12 107 GLU A C 1
ATOM 910 O O . GLU A 1 107 ? 11.343 -1.356 -29.724 1.00 91.12 107 GLU A O 1
ATOM 915 N N . ALA A 1 108 ? 12.402 0.283 -28.624 1.00 89.88 108 ALA A N 1
ATOM 916 C CA . ALA A 1 108 ? 12.807 1.025 -29.815 1.00 89.88 108 ALA A CA 1
ATOM 917 C C . ALA A 1 108 ? 13.634 0.160 -30.785 1.00 89.88 108 ALA A C 1
ATOM 919 O O . ALA A 1 108 ? 13.401 0.205 -31.993 1.00 89.88 108 ALA A O 1
ATOM 920 N N . ALA A 1 109 ? 14.540 -0.681 -30.274 1.00 91.38 109 ALA A N 1
ATOM 921 C CA . ALA A 1 109 ? 15.359 -1.588 -31.083 1.00 91.38 109 ALA A CA 1
ATOM 922 C C . ALA A 1 109 ? 14.543 -2.648 -31.848 1.00 91.38 109 ALA A C 1
ATOM 924 O O . ALA A 1 109 ? 15.007 -3.163 -32.863 1.00 91.38 109 ALA A O 1
ATOM 925 N N . LYS A 1 110 ? 13.335 -2.989 -31.375 1.00 94.81 110 LYS A N 1
ATOM 926 C CA . LYS A 1 110 ? 12.443 -3.949 -32.047 1.00 94.81 110 LYS A CA 1
ATOM 927 C C . LYS A 1 110 ? 11.635 -3.312 -33.178 1.00 94.81 110 LYS A C 1
ATOM 929 O O . LYS A 1 110 ? 11.235 -4.014 -34.101 1.00 94.81 110 LYS A O 1
ATOM 934 N N . VAL A 1 111 ? 11.353 -2.012 -33.076 1.00 95.69 111 VAL A N 1
ATOM 935 C CA . VAL A 1 111 ? 10.448 -1.288 -33.984 1.00 95.69 111 VAL A CA 1
ATOM 936 C C . VAL A 1 111 ? 11.219 -0.529 -35.063 1.00 95.69 111 VAL A C 1
ATOM 938 O O . VAL A 1 111 ? 10.780 -0.473 -36.212 1.00 95.69 111 VAL A O 1
ATOM 941 N N . TYR A 1 112 ? 12.368 0.052 -34.717 1.00 93.56 112 TYR A N 1
ATOM 942 C CA . TYR A 1 112 ? 13.122 0.917 -35.618 1.00 93.56 112 TYR A CA 1
ATOM 943 C C . TYR A 1 112 ? 14.210 0.183 -36.398 1.00 93.56 112 TYR A C 1
ATOM 945 O O . TYR A 1 112 ? 14.856 -0.746 -35.920 1.00 93.56 112 TYR A O 1
ATOM 953 N N . THR A 1 113 ? 14.476 0.676 -37.610 1.00 95.56 113 THR A N 1
ATOM 954 C CA . THR A 1 113 ? 15.678 0.299 -38.364 1.00 95.56 113 THR A CA 1
ATOM 955 C C . THR A 1 113 ? 16.942 0.748 -37.621 1.00 95.56 113 THR A C 1
ATOM 957 O O . THR A 1 113 ? 16.887 1.784 -36.950 1.00 95.56 113 THR A O 1
ATOM 960 N N . PRO A 1 114 ? 18.095 0.077 -37.809 1.00 92.50 114 PRO A N 1
ATOM 961 C CA . PRO A 1 114 ? 19.334 0.396 -37.094 1.00 92.50 114 PRO A CA 1
ATOM 962 C C . PRO A 1 114 ? 19.716 1.884 -37.118 1.00 92.50 114 PRO A C 1
ATOM 964 O O . PRO A 1 114 ? 20.024 2.454 -36.078 1.00 92.50 114 PRO A O 1
ATOM 967 N N . ASN A 1 115 ? 19.604 2.553 -38.271 1.00 93.50 115 ASN A N 1
ATOM 968 C CA . ASN A 1 115 ? 19.943 3.975 -38.391 1.00 93.50 115 ASN A CA 1
ATOM 969 C C . ASN A 1 115 ? 19.046 4.897 -37.548 1.00 93.50 115 ASN A C 1
ATOM 971 O O . ASN A 1 115 ? 19.523 5.904 -37.037 1.00 93.50 115 ASN A O 1
ATOM 975 N N . VAL A 1 116 ? 17.758 4.576 -37.412 1.00 92.50 116 VAL A N 1
ATOM 976 C CA . VAL A 1 116 ? 16.806 5.377 -36.621 1.00 92.50 116 VAL A CA 1
ATOM 977 C C . VAL A 1 116 ? 16.961 5.075 -35.132 1.00 92.50 116 VAL A C 1
ATOM 979 O O . VAL A 1 116 ? 16.918 5.990 -34.314 1.00 92.50 116 VAL A O 1
ATOM 982 N N . PHE A 1 117 ? 17.215 3.811 -34.783 1.00 93.06 117 PHE A N 1
ATOM 983 C CA . PHE A 1 117 ? 17.525 3.417 -33.412 1.00 93.06 117 PHE A CA 1
ATOM 984 C C . PHE A 1 117 ? 18.747 4.168 -32.864 1.00 93.06 117 PHE A C 1
ATOM 986 O O . PHE A 1 117 ? 18.712 4.644 -31.734 1.00 93.06 117 PHE A O 1
ATOM 993 N N . GLU A 1 118 ? 19.793 4.344 -33.674 1.00 91.81 118 GLU A N 1
ATOM 994 C CA . GLU A 1 118 ? 20.990 5.091 -33.272 1.00 91.81 118 GLU A CA 1
ATOM 995 C C . GLU A 1 118 ? 20.715 6.561 -32.934 1.00 91.81 118 GLU A C 1
ATOM 997 O O . GLU A 1 118 ? 21.315 7.097 -32.003 1.00 91.81 118 GLU A O 1
ATOM 1002 N N . ILE A 1 119 ? 19.771 7.202 -33.629 1.00 92.50 119 ILE A N 1
ATOM 1003 C CA . ILE A 1 119 ? 19.350 8.575 -33.318 1.00 92.50 119 ILE A CA 1
ATOM 1004 C C . ILE A 1 119 ? 18.659 8.602 -31.950 1.00 92.50 119 ILE A C 1
ATOM 1006 O O . ILE A 1 119 ? 19.066 9.359 -31.075 1.00 92.50 119 ILE A O 1
ATOM 1010 N N . VAL A 1 120 ? 17.677 7.722 -31.729 1.00 89.12 120 VAL A N 1
ATOM 1011 C CA . VAL A 1 120 ? 16.940 7.634 -30.453 1.00 89.12 120 VAL A CA 1
ATOM 1012 C C . VAL A 1 120 ? 17.874 7.304 -29.287 1.00 89.12 120 VAL A C 1
ATOM 1014 O O . VAL A 1 120 ? 17.760 7.889 -28.214 1.00 89.12 120 VAL A O 1
ATOM 1017 N N . ARG A 1 121 ? 18.831 6.395 -29.502 1.00 88.00 121 ARG A N 1
ATOM 1018 C CA . ARG A 1 121 ? 19.850 6.029 -28.514 1.00 88.00 121 ARG A CA 1
ATOM 1019 C C . ARG A 1 121 ? 20.712 7.220 -28.116 1.00 88.00 121 ARG A C 1
ATOM 1021 O O . ARG A 1 121 ? 20.978 7.396 -26.931 1.00 88.00 121 ARG A O 1
ATOM 1028 N N . LYS A 1 122 ? 21.136 8.024 -29.091 1.00 88.75 122 LYS A N 1
ATOM 1029 C CA . LYS A 1 122 ? 21.963 9.207 -28.852 1.00 88.75 122 LYS A CA 1
ATOM 1030 C C . LYS A 1 122 ? 21.213 10.270 -28.047 1.00 88.75 122 LYS A C 1
ATOM 1032 O O . LYS A 1 122 ? 21.768 10.768 -27.076 1.00 88.75 122 LYS A O 1
ATOM 1037 N N . GLU A 1 123 ? 19.966 10.566 -28.410 1.00 85.94 123 GLU A N 1
ATOM 1038 C CA . GLU A 1 123 ? 19.125 11.528 -27.678 1.00 85.94 123 GLU A CA 1
ATOM 1039 C C . GLU A 1 123 ? 18.851 11.056 -26.240 1.00 85.94 123 GLU A C 1
ATOM 1041 O O . GLU A 1 123 ? 19.015 11.816 -25.293 1.00 85.94 123 GLU A O 1
ATOM 1046 N N . ALA A 1 124 ? 18.524 9.772 -26.052 1.00 84.94 124 ALA A N 1
ATOM 1047 C CA . ALA A 1 124 ? 18.312 9.187 -24.726 1.00 84.94 124 ALA A CA 1
ATOM 1048 C C . ALA A 1 124 ? 19.558 9.278 -23.828 1.00 84.94 124 ALA A C 1
ATOM 1050 O O . ALA A 1 124 ? 19.445 9.562 -22.640 1.00 84.94 124 ALA A O 1
ATOM 1051 N N . MET A 1 125 ? 20.748 9.049 -24.393 1.00 82.00 125 MET A N 1
ATOM 1052 C CA . MET A 1 125 ? 22.007 9.193 -23.658 1.00 82.00 125 MET A CA 1
ATOM 1053 C C . MET A 1 125 ? 22.302 10.648 -23.292 1.00 82.00 125 MET A C 1
ATOM 1055 O O . MET A 1 125 ? 22.781 10.877 -22.192 1.00 82.00 125 MET A O 1
ATOM 1059 N N . MET A 1 126 ? 21.990 11.620 -24.157 1.00 80.50 126 MET A N 1
ATOM 1060 C CA . MET A 1 126 ? 22.168 13.038 -23.815 1.00 80.50 126 MET A CA 1
ATOM 1061 C C . MET A 1 126 ? 21.310 13.447 -22.619 1.00 80.50 126 MET A C 1
ATOM 1063 O O . MET A 1 126 ? 21.804 14.140 -21.742 1.00 80.50 126 MET A O 1
ATOM 1067 N N . VAL A 1 127 ? 20.059 12.981 -22.544 1.00 76.50 127 VAL A N 1
ATOM 1068 C CA . VAL A 1 127 ? 19.182 13.296 -21.403 1.00 76.50 127 VAL A CA 1
ATOM 1069 C C . VAL A 1 127 ? 19.661 12.637 -20.105 1.00 76.50 127 VAL A C 1
ATOM 1071 O O . VAL A 1 127 ? 19.475 13.200 -19.034 1.00 76.50 127 VAL A O 1
ATOM 1074 N N . LEU A 1 128 ? 20.285 11.458 -20.186 1.00 72.00 128 LEU A N 1
ATOM 1075 C CA . LEU A 1 128 ? 20.897 10.792 -19.029 1.00 72.00 128 LEU A CA 1
ATOM 1076 C C . LEU A 1 128 ? 22.168 11.492 -18.525 1.00 72.00 128 LEU A C 1
ATOM 1078 O O . LEU A 1 128 ? 22.510 11.325 -17.360 1.00 72.00 128 LEU A O 1
ATOM 1082 N N . ASP A 1 129 ? 22.862 12.218 -19.403 1.00 69.25 129 ASP A N 1
ATOM 1083 C CA . ASP A 1 129 ? 24.125 12.921 -19.126 1.00 69.25 129 ASP A CA 1
ATOM 1084 C C . ASP A 1 129 ? 23.900 14.406 -18.767 1.00 69.25 129 ASP A C 1
ATOM 1086 O O . ASP A 1 129 ? 24.852 15.136 -18.498 1.00 69.25 129 ASP A O 1
ATOM 1090 N N . CYS A 1 130 ? 22.644 14.870 -18.774 1.00 66.06 130 CYS A N 1
ATOM 1091 C CA . CYS A 1 130 ? 22.271 16.188 -18.273 1.00 66.06 130 CYS A CA 1
ATOM 1092 C C . CYS A 1 130 ? 22.311 16.181 -16.740 1.00 66.06 130 CYS A C 1
ATOM 1094 O O . CYS A 1 130 ? 21.405 15.651 -16.094 1.00 66.06 130 CYS A O 1
ATOM 1096 N N . ASP A 1 131 ? 23.346 16.795 -16.171 1.00 57.91 131 ASP A N 1
ATOM 1097 C CA . ASP A 1 131 ? 23.360 17.172 -14.760 1.00 57.91 131 ASP A CA 1
ATOM 1098 C C . ASP A 1 131 ? 22.478 18.415 -14.601 1.00 57.91 131 ASP A C 1
ATOM 1100 O O . ASP A 1 131 ? 22.696 19.420 -15.276 1.00 57.91 131 ASP A O 1
ATOM 1104 N N . VAL A 1 132 ? 21.438 18.317 -13.774 1.00 60.44 132 VAL A N 1
ATOM 1105 C CA . VAL A 1 132 ? 20.536 19.441 -13.507 1.00 60.44 132 VAL A CA 1
ATOM 1106 C C . VAL A 1 132 ? 21.064 20.168 -12.279 1.00 60.44 132 VAL A C 1
ATOM 1108 O O . VAL A 1 132 ? 20.833 19.742 -11.142 1.00 60.44 132 VAL A O 1
ATOM 1111 N N . ASP A 1 133 ? 21.770 21.271 -12.502 1.00 53.97 133 ASP A N 1
ATOM 1112 C CA . ASP A 1 133 ? 22.365 22.053 -11.424 1.00 53.97 133 ASP A CA 1
ATOM 1113 C C . ASP A 1 133 ? 21.317 22.996 -10.803 1.00 53.97 133 ASP A C 1
ATOM 1115 O O . ASP A 1 133 ? 20.689 23.826 -11.465 1.00 53.97 133 ASP A O 1
ATOM 1119 N N . ARG A 1 134 ? 21.108 22.886 -9.481 1.00 50.78 134 ARG A N 1
ATOM 1120 C CA . ARG A 1 134 ? 20.245 23.815 -8.725 1.00 50.78 134 ARG A CA 1
ATOM 1121 C C . ARG A 1 134 ? 20.988 25.136 -8.526 1.00 50.78 134 ARG A C 1
ATOM 1123 O O . ARG A 1 134 ? 21.842 25.232 -7.647 1.00 50.78 134 ARG A O 1
ATOM 1130 N N . LEU A 1 135 ? 20.643 26.154 -9.316 1.00 58.50 135 LEU A N 1
ATOM 1131 C CA . LEU A 1 135 ? 21.391 27.415 -9.368 1.00 58.50 135 LEU A CA 1
ATOM 1132 C C . LEU A 1 135 ? 21.143 28.345 -8.168 1.00 58.50 135 LEU A C 1
ATOM 1134 O O . LEU A 1 135 ? 22.089 28.965 -7.687 1.00 58.50 135 LEU A O 1
ATOM 1138 N N . SER A 1 136 ? 19.916 28.441 -7.641 1.00 58.50 136 SER A N 1
ATOM 1139 C CA . SER A 1 136 ? 19.633 29.075 -6.337 1.00 58.50 136 SER A CA 1
ATOM 1140 C C . SER A 1 136 ? 18.181 28.862 -5.890 1.00 58.50 136 SER A C 1
ATOM 1142 O O . SER A 1 136 ? 17.305 28.564 -6.699 1.00 58.50 136 SER A O 1
ATOM 1144 N N . GLU A 1 137 ? 17.928 29.014 -4.589 1.00 49.03 137 GLU A N 1
ATOM 1145 C CA . GLU A 1 137 ? 16.600 28.918 -3.976 1.00 49.03 137 GLU A CA 1
ATOM 1146 C C . GLU A 1 137 ? 16.222 30.310 -3.433 1.00 49.03 137 GLU A C 1
ATOM 1148 O O . GLU A 1 137 ? 16.610 30.671 -2.322 1.00 49.03 137 GLU A O 1
ATOM 1153 N N . ASP A 1 138 ? 15.517 31.128 -4.228 1.00 49.22 138 ASP A N 1
ATOM 1154 C CA . ASP A 1 138 ? 14.940 32.393 -3.745 1.00 49.22 138 ASP A CA 1
ATOM 1155 C C . ASP A 1 138 ? 13.456 32.185 -3.422 1.00 49.22 138 ASP A C 1
ATOM 1157 O O . ASP A 1 138 ? 12.556 32.314 -4.258 1.00 49.22 138 ASP A O 1
ATOM 1161 N N . GLY A 1 139 ? 13.195 31.775 -2.181 1.00 69.00 139 GLY A N 1
ATOM 1162 C CA . GLY A 1 139 ? 11.843 31.609 -1.659 1.00 69.00 139 GLY A CA 1
ATOM 1163 C C . GLY A 1 139 ? 11.000 30.589 -2.437 1.00 69.00 139 GLY A C 1
ATOM 1164 O O . GLY A 1 139 ? 11.126 29.390 -2.227 1.00 69.00 139 GLY A O 1
ATOM 1165 N N . SER A 1 140 ? 10.057 31.059 -3.262 1.00 59.03 140 SER A N 1
ATOM 1166 C CA . SER A 1 140 ? 9.040 30.217 -3.929 1.00 59.03 140 SER A CA 1
ATOM 1167 C C . SER A 1 140 ? 9.379 29.810 -5.366 1.00 59.03 140 SER A C 1
ATOM 1169 O O . SER A 1 140 ? 8.554 29.163 -6.010 1.00 59.03 140 SER A O 1
ATOM 1171 N N . ILE A 1 141 ? 10.543 30.202 -5.890 1.00 53.78 141 ILE A N 1
ATOM 1172 C CA . ILE A 1 141 ? 10.952 29.880 -7.259 1.00 53.78 141 ILE A CA 1
ATOM 1173 C C . ILE A 1 141 ? 12.281 29.133 -7.200 1.00 53.78 141 ILE A C 1
ATOM 1175 O O . ILE A 1 141 ? 13.257 29.615 -6.629 1.00 53.78 141 ILE A O 1
ATOM 1179 N N . THR A 1 142 ? 12.296 27.934 -7.776 1.00 52.84 142 THR A N 1
ATOM 1180 C CA . THR A 1 142 ? 13.510 27.141 -7.970 1.00 52.84 142 THR A CA 1
ATOM 1181 C C . THR A 1 142 ? 13.804 27.115 -9.463 1.00 52.84 142 THR A C 1
ATOM 1183 O O . THR A 1 142 ? 13.012 26.576 -10.237 1.00 52.84 142 THR A O 1
ATOM 1186 N N . GLU A 1 143 ? 14.907 27.743 -9.864 1.00 51.12 143 GLU A N 1
ATOM 1187 C CA . GLU A 1 143 ? 15.406 27.713 -11.240 1.00 51.12 143 GLU A CA 1
ATOM 1188 C C . GLU A 1 143 ? 16.439 26.589 -11.387 1.00 51.12 143 GLU A C 1
ATOM 1190 O O . GLU A 1 143 ? 17.296 26.392 -10.519 1.00 51.12 143 GLU A O 1
ATOM 1195 N N . TYR A 1 144 ? 16.318 25.844 -12.482 1.00 52.06 144 TYR A N 1
ATOM 1196 C CA . TYR A 1 144 ? 17.167 24.716 -12.856 1.00 52.06 144 TYR A CA 1
ATOM 1197 C C . TYR A 1 144 ? 17.733 25.001 -14.256 1.00 52.06 144 TYR A C 1
ATOM 1199 O O . TYR A 1 144 ? 16.974 25.472 -15.110 1.00 52.06 144 TYR A O 1
ATOM 1207 N N . GLU A 1 145 ? 19.022 24.735 -14.478 1.00 50.41 145 GLU A N 1
ATOM 1208 C CA . GLU A 1 145 ? 19.669 24.735 -15.807 1.00 50.41 145 GLU A CA 1
ATOM 1209 C C . GLU A 1 145 ? 19.992 23.303 -16.242 1.00 50.41 145 GLU A C 1
ATOM 1211 O O . GLU A 1 145 ? 20.400 22.504 -15.366 1.00 50.41 145 GLU A O 1
#

pLDDT: mean 79.59, std 13.13, range [49.03, 96.38]

InterPro domains:
  IPR031052 FHY3/FAR1 family [PTHR31669] (2-139)